Protein AF-A0A7L3CNH6-F1 (afdb_monomer_lite)

InterPro domains:
  IPR001111 TGF-beta, propeptide [PF00688] (17-75)
  IPR016319 Transforming growth factor-beta [PR01423] (3-22)
  IPR016319 Transforming growth factor-beta [PR01423] (56-68)

Organism: Pelecanoides urinatrix (NCBI:txid37079)

Secondary structure (DSSP, 8-state):
-HHHHHHHHHHHHHHH-------HHHHHHHHHHHHHHHHHHHTT-SSPPPPPPP-PPPHHHHHHHHHHHHHHHHHGGGPPPPPGGG-S---------

Foldseek 3Di:
DVVVVVVVVVVVVVVPDPDDDDPVVVVVVVVVVVVLVLVCVLAVHPDDDDDDDDDDDDPVVVVQVVVVVVVCVVCVVVDDPDDPVNSHDDDDDDDDD

Sequence (97 aa):
MELAVLLALLGAARALSTCRLLDLEAARRKRIEAVRGQILSKLRLPAPPAEPPPRPLPEEVRALYNSTRELLRQRARLRPPEDPEEYYAKELHRFPM

pLDDT: mean 87.24, std 9.86, range [65.44, 98.19]

Structure (mmCIF, N/CA/C/O backbone):
data_AF-A0A7L3CNH6-F1
#
_entry.id   AF-A0A7L3CNH6-F1
#
loop_
_atom_site.group_PDB
_atom_site.id
_atom_site.type_symbol
_atom_site.label_atom_id
_atom_site.label_alt_id
_atom_site.label_comp_id
_atom_site.label_asym_id
_atom_site.label_entity_id
_atom_site.label_seq_id
_atom_site.pdbx_PDB_ins_code
_atom_site.Cartn_x
_atom_site.Cartn_y
_atom_site.Cartn_z
_atom_site.occupancy
_atom_site.B_iso_or_equiv
_atom_site.auth_seq_id
_atom_site.auth_comp_id
_atom_site.auth_asym_id
_atom_site.auth_atom_id
_atom_site.pdbx_PDB_model_num
ATOM 1 N N . MET A 1 1 ? 49.191 9.677 -30.863 1.00 65.44 1 MET A N 1
ATOM 2 C CA . MET A 1 1 ? 49.135 8.201 -30.764 1.00 65.44 1 MET A CA 1
ATOM 3 C C . MET A 1 1 ? 48.531 7.742 -29.441 1.00 65.44 1 MET A C 1
ATOM 5 O O . MET A 1 1 ? 47.591 6.964 -29.475 1.00 65.44 1 MET A O 1
ATOM 9 N N . GLU A 1 2 ? 48.969 8.265 -28.294 1.00 75.31 2 GLU A N 1
ATOM 10 C CA . GLU A 1 2 ? 48.498 7.810 -26.969 1.00 75.31 2 GLU A CA 1
ATOM 11 C C . GLU A 1 2 ? 46.999 8.029 -26.701 1.00 75.31 2 GLU A C 1
ATOM 13 O O . GLU A 1 2 ? 46.323 7.147 -26.176 1.00 75.31 2 GLU A O 1
ATOM 18 N N . LEU A 1 3 ? 46.441 9.160 -27.147 1.00 83.88 3 LEU A N 1
ATOM 19 C CA . LEU A 1 3 ? 45.023 9.484 -26.941 1.00 83.88 3 LEU A CA 1
ATOM 20 C C . LEU A 1 3 ? 44.073 8.519 -27.678 1.00 83.88 3 LEU A C 1
ATOM 22 O O . LEU A 1 3 ? 43.006 8.175 -27.177 1.00 83.88 3 LEU A O 1
ATOM 26 N N . ALA A 1 4 ? 44.483 8.052 -28.860 1.00 84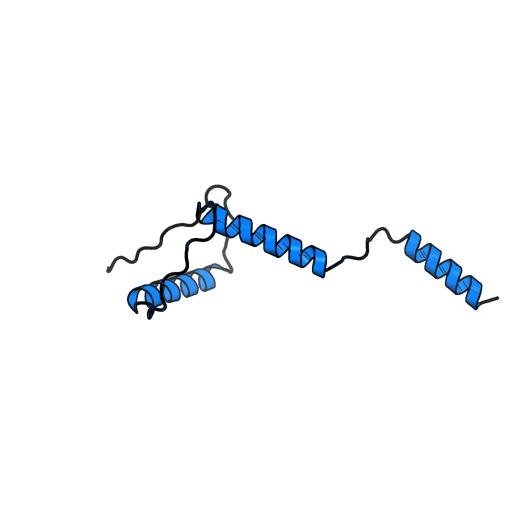.94 4 ALA A N 1
ATOM 27 C CA . ALA A 1 4 ? 43.712 7.104 -29.663 1.00 84.94 4 ALA A CA 1
ATOM 28 C C . ALA A 1 4 ? 43.707 5.701 -29.034 1.00 84.94 4 ALA A C 1
ATOM 30 O O . ALA A 1 4 ? 42.681 5.025 -29.037 1.00 84.94 4 ALA A O 1
ATOM 31 N N . VAL A 1 5 ? 44.834 5.292 -28.442 1.00 87.31 5 VAL A N 1
ATOM 32 C CA . VAL A 1 5 ? 44.957 4.019 -27.716 1.00 87.31 5 VAL A CA 1
ATOM 33 C C . VAL A 1 5 ? 44.086 4.030 -26.458 1.00 87.31 5 VAL A C 1
ATOM 35 O O . VAL A 1 5 ? 43.362 3.069 -26.207 1.00 87.31 5 VAL A O 1
ATOM 38 N N . LEU A 1 6 ? 44.076 5.139 -25.713 1.00 86.88 6 LEU A N 1
ATOM 39 C CA . LEU A 1 6 ? 43.197 5.325 -24.552 1.00 86.88 6 LEU A CA 1
ATOM 40 C C . LEU A 1 6 ? 41.709 5.233 -24.920 1.00 86.88 6 LEU A C 1
ATOM 42 O O . LEU A 1 6 ? 40.948 4.548 -24.237 1.00 86.88 6 LEU A O 1
ATOM 46 N N . LEU A 1 7 ? 41.293 5.870 -26.020 1.00 84.56 7 LEU A N 1
ATOM 47 C CA . LEU A 1 7 ? 39.913 5.792 -26.515 1.00 84.56 7 LEU A CA 1
ATOM 48 C C . LEU A 1 7 ? 39.522 4.364 -26.924 1.00 84.56 7 LEU A C 1
ATOM 50 O O . LEU A 1 7 ? 38.424 3.911 -26.595 1.00 84.56 7 LEU A O 1
ATOM 54 N N . ALA A 1 8 ? 40.422 3.637 -27.592 1.00 83.38 8 ALA A N 1
ATOM 55 C CA . ALA A 1 8 ? 40.190 2.250 -27.987 1.00 83.38 8 ALA A CA 1
ATOM 56 C C . ALA A 1 8 ? 40.049 1.317 -26.770 1.00 83.38 8 ALA A C 1
ATOM 58 O O . ALA A 1 8 ? 39.127 0.500 -26.722 1.00 83.38 8 ALA A O 1
ATOM 59 N N . LEU A 1 9 ? 40.907 1.477 -25.758 1.00 82.62 9 LEU A N 1
ATOM 60 C CA . LEU A 1 9 ? 40.847 0.705 -24.513 1.00 82.62 9 LEU A CA 1
ATOM 61 C C . LEU A 1 9 ? 39.574 0.999 -23.710 1.00 82.62 9 LEU A C 1
ATOM 63 O O . LEU A 1 9 ? 38.956 0.071 -23.191 1.00 82.62 9 LEU A O 1
ATOM 67 N N . LEU A 1 10 ? 39.133 2.260 -23.652 1.00 82.12 10 LEU A N 1
ATOM 68 C CA . LEU A 1 10 ? 37.882 2.642 -22.990 1.00 82.12 10 LEU A CA 1
ATOM 69 C C . LEU A 1 10 ? 36.658 2.029 -23.692 1.00 82.12 10 LEU A C 1
ATOM 71 O O . LEU A 1 10 ? 35.743 1.532 -23.032 1.00 82.12 10 LEU A O 1
ATOM 75 N N . GLY A 1 11 ? 36.653 2.027 -25.029 1.00 77.38 11 GLY A N 1
ATOM 76 C CA . GLY A 1 11 ? 35.621 1.373 -25.833 1.00 77.38 11 GLY A CA 1
ATOM 77 C C . GLY A 1 11 ? 35.570 -0.140 -25.604 1.00 77.38 11 GLY A C 1
ATOM 78 O O . GLY A 1 11 ? 34.491 -0.685 -25.374 1.00 77.38 11 GLY A O 1
ATOM 79 N N . ALA A 1 12 ? 36.730 -0.804 -25.585 1.00 78.50 12 ALA A N 1
ATOM 80 C CA . ALA A 1 12 ? 36.840 -2.239 -25.320 1.00 78.50 12 ALA A CA 1
ATOM 81 C C . ALA A 1 12 ? 36.403 -2.604 -23.889 1.00 78.50 12 ALA A C 1
ATOM 83 O O . ALA A 1 12 ? 35.626 -3.538 -23.702 1.00 78.50 12 ALA A O 1
ATOM 84 N N . ALA A 1 13 ? 36.821 -1.828 -22.883 1.00 75.69 13 ALA A N 1
ATOM 85 C CA . ALA A 1 13 ? 36.414 -2.017 -21.490 1.00 75.69 13 ALA A CA 1
ATOM 86 C C . ALA A 1 13 ? 34.899 -1.834 -21.298 1.00 75.69 13 ALA A C 1
ATOM 88 O O . ALA A 1 13 ? 34.262 -2.586 -20.560 1.00 75.69 13 ALA A O 1
ATOM 89 N N . ARG A 1 14 ? 34.293 -0.872 -22.004 1.00 69.69 14 ARG A N 1
ATOM 90 C CA . ARG A 1 14 ? 32.840 -0.666 -22.003 1.00 69.69 14 ARG A CA 1
ATOM 91 C C . ARG A 1 14 ? 32.088 -1.794 -22.720 1.00 69.69 14 ARG A C 1
ATOM 93 O O . ARG A 1 14 ? 30.987 -2.121 -22.295 1.00 69.69 14 ARG A O 1
ATOM 100 N N . ALA A 1 15 ? 32.668 -2.389 -23.763 1.00 67.56 15 ALA A N 1
ATOM 101 C CA . ALA A 1 15 ? 32.097 -3.536 -24.476 1.00 67.56 15 ALA A CA 1
ATOM 102 C C . ALA A 1 15 ? 32.216 -4.860 -23.695 1.00 67.56 15 ALA A C 1
ATOM 104 O O . ALA A 1 15 ? 31.356 -5.726 -23.831 1.00 67.56 15 ALA A O 1
ATOM 105 N N . LEU A 1 16 ? 33.247 -5.003 -22.853 1.00 73.25 16 LEU A N 1
ATOM 106 C CA . LEU A 1 16 ? 33.433 -6.136 -21.934 1.00 73.25 16 LEU A CA 1
ATOM 107 C C . LEU A 1 16 ? 32.602 -6.008 -20.646 1.00 73.25 16 LEU A C 1
ATOM 109 O O . LEU A 1 16 ? 32.451 -6.981 -19.908 1.00 73.25 16 LEU A O 1
ATOM 113 N N . SER A 1 17 ? 32.047 -4.824 -20.368 1.00 71.50 17 SER A N 1
ATOM 114 C CA . SER A 1 17 ? 31.128 -4.619 -19.251 1.00 71.50 17 SER A CA 1
ATOM 115 C C . SER A 1 17 ? 29.755 -5.202 -19.581 1.00 71.50 17 SER A C 1
ATOM 117 O O . SER A 1 17 ? 29.012 -4.683 -20.412 1.00 71.50 17 SER A O 1
ATOM 119 N N . THR A 1 18 ? 29.393 -6.285 -18.899 1.00 70.00 18 THR A N 1
ATOM 120 C CA . THR A 1 18 ? 28.089 -6.954 -19.033 1.00 70.00 18 THR A CA 1
ATOM 121 C C . THR A 1 18 ? 26.955 -6.211 -18.315 1.00 70.00 18 THR A C 1
ATOM 123 O O . THR A 1 18 ? 25.781 -6.538 -18.495 1.00 70.00 18 THR A O 1
ATOM 126 N N . CYS A 1 19 ? 27.276 -5.205 -17.495 1.00 71.81 19 CYS A N 1
ATOM 127 C CA . CYS A 1 19 ? 26.299 -4.419 -16.750 1.00 71.81 19 CYS A CA 1
ATOM 128 C C . CYS A 1 19 ? 25.713 -3.314 -17.637 1.00 71.81 19 CYS A C 1
ATOM 130 O O . CYS A 1 19 ? 26.369 -2.319 -17.950 1.00 71.81 19 CYS A O 1
ATOM 132 N N . ARG A 1 20 ? 24.437 -3.458 -18.010 1.00 68.12 20 ARG A N 1
ATOM 133 C CA . ARG A 1 20 ? 23.679 -2.388 -18.668 1.00 68.12 20 ARG A CA 1
ATOM 134 C C . ARG A 1 20 ? 23.603 -1.178 -17.730 1.00 68.12 20 ARG A C 1
ATOM 136 O O . ARG A 1 20 ? 23.309 -1.337 -16.548 1.00 68.12 20 ARG A O 1
ATOM 143 N N . LEU A 1 21 ? 23.824 0.025 -18.265 1.00 73.19 21 LEU A N 1
ATOM 144 C CA . LEU A 1 21 ? 23.536 1.276 -17.555 1.00 73.19 21 LEU A CA 1
ATOM 145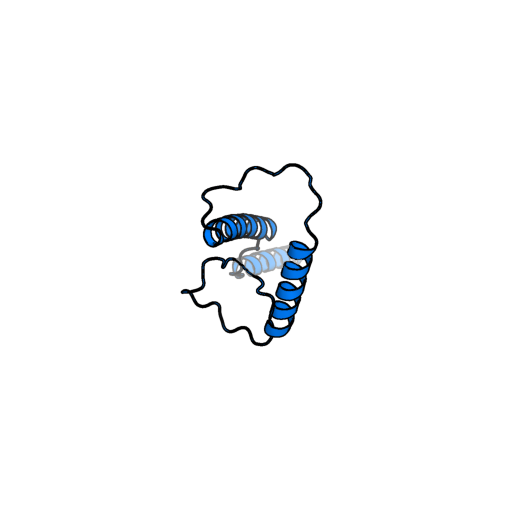 C C . LEU A 1 21 ? 22.094 1.228 -17.031 1.00 73.19 21 LEU A C 1
ATOM 147 O O . LEU A 1 21 ? 21.149 1.088 -17.812 1.00 73.19 21 LEU A O 1
ATOM 151 N N . LEU A 1 22 ? 21.944 1.287 -15.709 1.00 78.44 22 LEU A N 1
ATOM 152 C CA . LEU A 1 22 ? 20.648 1.235 -15.053 1.00 78.44 22 LEU A CA 1
ATOM 153 C C . LEU A 1 22 ? 20.009 2.621 -15.095 1.00 78.44 22 LEU A C 1
ATOM 155 O O . LEU A 1 22 ? 20.473 3.551 -14.441 1.00 78.44 22 LEU A O 1
ATOM 159 N N . ASP A 1 23 ? 18.916 2.739 -15.840 1.00 89.12 23 ASP A N 1
ATOM 160 C CA . ASP A 1 23 ? 18.055 3.912 -15.776 1.00 89.12 23 ASP A CA 1
ATOM 161 C C . ASP A 1 23 ? 17.200 3.837 -14.502 1.00 89.12 23 ASP A C 1
ATOM 163 O O . ASP A 1 23 ? 16.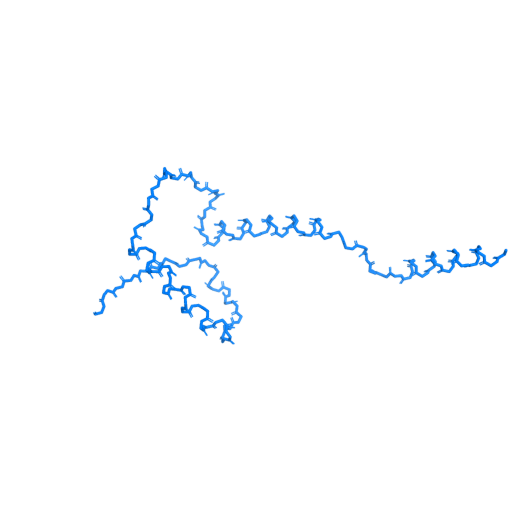184 3.133 -14.433 1.00 89.12 23 ASP A O 1
ATOM 167 N N . LEU A 1 24 ? 17.655 4.543 -13.466 1.00 92.19 24 LEU A N 1
ATOM 168 C CA . LEU A 1 24 ? 16.978 4.611 -12.174 1.00 92.19 24 LEU A CA 1
ATOM 169 C C . LEU A 1 24 ? 15.590 5.250 -12.280 1.00 92.19 24 LEU A C 1
ATOM 171 O O . LEU A 1 24 ? 14.689 4.850 -11.543 1.00 92.19 24 LEU A O 1
ATOM 175 N N . GLU A 1 25 ? 15.379 6.177 -13.214 1.00 94.19 25 GLU A N 1
ATOM 176 C CA . GLU A 1 25 ? 14.077 6.809 -13.422 1.00 94.19 25 GLU A CA 1
ATOM 177 C C . GLU A 1 25 ? 13.090 5.820 -14.047 1.00 94.19 25 GLU A C 1
ATOM 179 O O . GLU A 1 25 ? 11.956 5.682 -13.575 1.00 94.19 25 GLU A O 1
ATOM 184 N N . ALA A 1 26 ? 13.528 5.044 -15.041 1.00 92.50 26 ALA A N 1
ATOM 185 C CA . ALA A 1 26 ? 12.714 3.966 -15.597 1.00 92.50 26 ALA A CA 1
ATOM 186 C C . ALA A 1 26 ? 12.389 2.888 -14.546 1.00 92.50 26 ALA A C 1
ATOM 188 O O . ALA A 1 26 ? 11.247 2.423 -14.466 1.00 92.50 26 ALA A O 1
ATOM 189 N N . ALA A 1 27 ? 13.361 2.505 -13.713 1.00 94.44 27 ALA A N 1
ATOM 190 C CA . ALA A 1 27 ? 13.147 1.550 -12.625 1.00 94.44 27 ALA A CA 1
ATOM 191 C C . ALA A 1 27 ? 12.161 2.088 -11.574 1.00 94.44 27 ALA A C 1
ATOM 193 O O . ALA A 1 27 ? 11.248 1.373 -11.152 1.00 94.44 27 ALA A O 1
ATOM 194 N N . ARG A 1 28 ? 12.288 3.367 -11.199 1.00 96.19 28 ARG A N 1
ATOM 195 C CA . ARG A 1 28 ? 11.389 4.046 -10.260 1.00 96.19 28 ARG A CA 1
ATOM 196 C C . ARG A 1 28 ? 9.956 4.089 -10.782 1.00 96.19 28 ARG A C 1
ATOM 198 O O . ARG A 1 28 ? 9.044 3.739 -10.039 1.00 96.19 28 ARG A O 1
ATOM 205 N N . ARG A 1 29 ? 9.749 4.442 -12.055 1.00 97.44 29 ARG A N 1
ATOM 206 C CA . ARG A 1 29 ? 8.416 4.446 -12.691 1.00 97.44 29 ARG A CA 1
ATOM 207 C C . ARG A 1 29 ? 7.774 3.061 -12.668 1.00 97.44 29 ARG A C 1
ATOM 209 O O . ARG A 1 29 ? 6.635 2.926 -12.234 1.00 97.44 29 ARG A O 1
ATOM 216 N N . LYS A 1 30 ? 8.526 2.016 -13.033 1.00 97.50 30 LYS A N 1
ATOM 217 C CA . LYS A 1 30 ? 8.050 0.623 -12.942 1.00 97.50 30 LYS A CA 1
ATOM 218 C C . LYS A 1 30 ? 7.673 0.242 -11.513 1.00 97.50 30 LYS A C 1
ATOM 220 O O . LYS A 1 30 ? 6.660 -0.418 -11.301 1.00 97.50 30 LYS A O 1
ATOM 225 N N . ARG A 1 31 ? 8.461 0.677 -10.525 1.00 97.81 31 ARG A N 1
ATOM 226 C CA . ARG A 1 31 ? 8.168 0.417 -9.113 1.00 97.81 31 ARG A CA 1
ATOM 227 C C . ARG A 1 31 ? 6.899 1.130 -8.646 1.00 97.81 31 ARG A C 1
ATOM 229 O O . ARG A 1 31 ? 6.138 0.523 -7.903 1.00 97.81 31 ARG A O 1
ATOM 236 N N . ILE A 1 32 ? 6.660 2.367 -9.080 1.00 98.19 32 ILE A N 1
ATOM 237 C CA . ILE A 1 32 ? 5.434 3.116 -8.762 1.00 98.19 32 ILE A CA 1
ATOM 238 C C . ILE A 1 32 ? 4.204 2.368 -9.284 1.00 98.19 32 ILE A C 1
ATOM 240 O O . ILE A 1 32 ? 3.271 2.138 -8.518 1.00 98.19 32 ILE A O 1
ATOM 244 N N . GLU A 1 33 ? 4.223 1.917 -10.540 1.00 98.00 33 GLU A N 1
ATOM 245 C CA . GLU A 1 33 ? 3.099 1.172 -11.120 1.00 98.00 33 GLU A CA 1
ATOM 246 C C . GLU A 1 33 ? 2.888 -0.191 -10.448 1.00 98.00 33 GLU A C 1
ATOM 248 O O . GLU A 1 33 ? 1.755 -0.571 -10.153 1.00 98.00 33 GLU A O 1
ATOM 253 N N . ALA A 1 34 ? 3.971 -0.894 -10.106 1.00 97.50 34 ALA A N 1
ATOM 254 C CA . ALA A 1 34 ? 3.882 -2.142 -9.352 1.00 97.50 34 ALA A CA 1
ATOM 255 C C . ALA A 1 34 ? 3.263 -1.931 -7.959 1.00 97.50 34 ALA A C 1
ATOM 257 O O . ALA A 1 34 ? 2.377 -2.681 -7.558 1.00 97.50 34 ALA A O 1
ATOM 258 N N . VAL A 1 35 ? 3.687 -0.890 -7.231 1.00 97.69 35 VAL A N 1
ATOM 259 C CA . VAL A 1 35 ? 3.136 -0.558 -5.906 1.00 97.69 35 VAL A CA 1
ATOM 260 C C . VAL A 1 35 ? 1.676 -0.121 -6.012 1.00 97.69 35 VAL A C 1
ATOM 262 O O . VAL A 1 35 ? 0.868 -0.524 -5.180 1.00 97.69 35 VAL A O 1
ATOM 265 N N . ARG A 1 36 ? 1.305 0.640 -7.050 1.00 97.75 36 ARG A N 1
ATOM 266 C CA . ARG A 1 36 ? -0.091 1.017 -7.318 1.00 97.75 36 ARG A CA 1
ATOM 267 C C . ARG A 1 36 ? -0.976 -0.224 -7.442 1.00 97.75 36 ARG A C 1
ATOM 269 O O . ARG A 1 36 ? -1.971 -0.338 -6.728 1.00 97.75 36 ARG A O 1
ATOM 276 N N . GLY A 1 37 ? -0.581 -1.170 -8.297 1.00 97.25 37 GLY A N 1
ATOM 277 C CA . GLY A 1 37 ? -1.287 -2.440 -8.474 1.00 97.25 37 GLY A CA 1
ATOM 278 C C . GLY A 1 37 ? -1.317 -3.280 -7.196 1.00 97.25 37 GLY A C 1
ATOM 279 O O . GLY A 1 37 ? -2.355 -3.839 -6.849 1.00 97.25 37 GLY A O 1
ATOM 280 N N . GLN A 1 38 ? -0.210 -3.315 -6.452 1.00 96.50 38 GLN A N 1
ATOM 281 C CA . GLN A 1 38 ? -0.117 -4.031 -5.181 1.00 96.50 38 GLN A CA 1
ATOM 282 C C . GLN A 1 38 ? -1.096 -3.483 -4.135 1.00 96.50 38 GLN A C 1
ATOM 284 O O . GLN A 1 38 ? -1.795 -4.271 -3.505 1.00 96.50 38 GLN A O 1
ATOM 289 N N . ILE A 1 39 ? -1.181 -2.160 -3.953 1.00 97.12 39 ILE A N 1
ATOM 290 C CA . ILE A 1 39 ? -2.105 -1.543 -2.988 1.00 97.12 39 ILE A CA 1
ATOM 291 C C . ILE A 1 39 ? -3.554 -1.895 -3.342 1.00 97.12 39 ILE A C 1
ATOM 293 O O . ILE A 1 39 ? -4.289 -2.389 -2.488 1.00 97.12 39 ILE A O 1
ATOM 297 N N . LEU A 1 40 ? -3.948 -1.702 -4.604 1.00 97.88 40 LEU A N 1
ATOM 298 C CA . LEU A 1 40 ? -5.302 -2.007 -5.075 1.00 97.88 40 LEU A CA 1
ATOM 299 C C . LEU A 1 40 ? -5.645 -3.495 -4.912 1.00 97.88 40 LEU A C 1
ATOM 301 O O . LEU A 1 40 ? -6.719 -3.830 -4.418 1.00 97.88 40 LEU A O 1
ATOM 305 N N . SER A 1 41 ? -4.700 -4.384 -5.226 1.00 96.12 41 SER A N 1
ATOM 306 C CA . SER A 1 41 ? -4.883 -5.835 -5.097 1.00 96.12 41 SER A CA 1
ATOM 307 C C . SER A 1 41 ? -5.018 -6.267 -3.637 1.00 96.12 41 SER A C 1
ATOM 309 O O . SER A 1 41 ? -5.918 -7.039 -3.309 1.00 96.12 41 SER A O 1
ATOM 311 N N . LYS A 1 42 ? -4.179 -5.729 -2.737 1.00 96.25 42 LYS A N 1
ATOM 312 C CA . LYS A 1 42 ? -4.272 -5.998 -1.293 1.00 96.25 42 LYS A CA 1
ATOM 313 C C . LYS A 1 42 ? -5.610 -5.537 -0.710 1.00 96.25 42 LYS A C 1
ATOM 315 O O . LYS A 1 42 ? -6.146 -6.230 0.149 1.00 96.25 42 LYS A O 1
ATOM 320 N N . LEU A 1 43 ? -6.149 -4.412 -1.189 1.00 96.38 43 LEU A N 1
ATOM 321 C CA . LEU A 1 43 ? -7.446 -3.862 -0.773 1.00 96.38 43 LEU A CA 1
ATOM 322 C C . LEU A 1 43 ? -8.649 -4.453 -1.527 1.00 96.38 43 LEU A C 1
ATOM 324 O O . LEU A 1 43 ? -9.782 -4.120 -1.197 1.00 96.38 43 LEU A O 1
ATOM 328 N N . ARG A 1 44 ? -8.423 -5.320 -2.524 1.00 96.50 44 ARG A N 1
ATOM 329 C CA . ARG A 1 44 ? -9.465 -5.887 -3.401 1.00 96.50 44 ARG A CA 1
ATOM 330 C C . ARG A 1 44 ? -10.290 -4.820 -4.132 1.00 96.50 44 ARG A C 1
ATOM 332 O O . ARG A 1 44 ? -11.490 -4.982 -4.340 1.00 96.50 44 ARG A O 1
ATOM 339 N N . LEU A 1 45 ? -9.635 -3.736 -4.538 1.00 96.56 45 LEU A N 1
ATOM 340 C CA . LEU A 1 45 ? -10.250 -2.638 -5.276 1.00 96.56 45 LEU A CA 1
ATOM 341 C C . LEU A 1 45 ? -9.857 -2.713 -6.759 1.00 96.56 45 LEU A C 1
ATOM 343 O O . LEU A 1 45 ? -8.667 -2.794 -7.058 1.00 96.56 45 LEU A O 1
ATOM 347 N N . PRO A 1 46 ? -10.813 -2.645 -7.702 1.00 96.06 46 PRO A N 1
ATOM 348 C CA . PRO A 1 46 ? -10.498 -2.627 -9.132 1.00 96.06 46 PRO A CA 1
ATOM 349 C C . PRO A 1 46 ? -9.909 -1.282 -9.591 1.00 96.06 46 PRO A C 1
ATOM 351 O O . PRO A 1 46 ? -9.2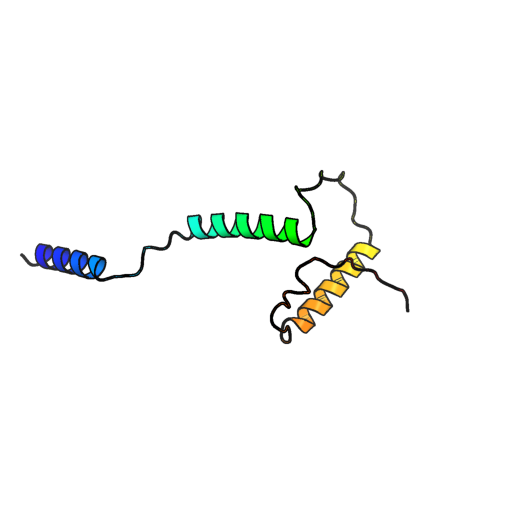00 -1.223 -10.592 1.00 96.06 46 PRO A O 1
ATOM 354 N N . ALA A 1 47 ? -10.197 -0.202 -8.863 1.00 96.19 47 ALA A N 1
ATOM 355 C CA . ALA A 1 47 ? -9.731 1.153 -9.128 1.00 96.19 47 ALA A CA 1
ATOM 356 C C . ALA A 1 47 ? -9.713 1.971 -7.820 1.00 96.19 47 ALA A C 1
ATOM 358 O O . ALA A 1 47 ? -10.346 1.560 -6.841 1.00 96.19 47 ALA A O 1
ATOM 359 N N . PRO A 1 48 ? -9.010 3.119 -7.775 1.00 95.94 48 PRO A N 1
ATOM 360 C CA . PRO A 1 48 ? -9.069 4.028 -6.635 1.00 95.94 48 PRO A CA 1
ATOM 361 C C . PRO A 1 48 ? -10.514 4.475 -6.340 1.00 95.94 48 PRO A C 1
ATOM 363 O O . PRO A 1 48 ? -11.245 4.797 -7.281 1.00 95.94 48 PRO A O 1
ATOM 366 N N . PRO A 1 49 ? -10.938 4.502 -5.064 1.00 94.81 49 PRO A N 1
ATOM 367 C CA . PRO A 1 49 ? -12.256 5.002 -4.695 1.00 94.81 49 PRO A CA 1
ATOM 368 C C . PRO A 1 49 ? -12.330 6.521 -4.897 1.00 94.81 49 PRO A C 1
ATOM 370 O O . PRO A 1 49 ? -11.306 7.206 -4.909 1.00 94.81 49 PRO A O 1
ATOM 373 N N . ALA A 1 50 ? -13.547 7.048 -5.029 1.00 95.12 50 ALA A N 1
ATOM 374 C CA . ALA A 1 50 ? -13.766 8.489 -5.086 1.00 95.12 50 ALA A CA 1
ATOM 375 C C . ALA A 1 50 ? -13.282 9.169 -3.795 1.00 95.12 50 ALA A C 1
ATOM 377 O O . ALA A 1 50 ? -13.444 8.626 -2.697 1.00 95.12 50 ALA A O 1
ATOM 378 N N . GLU A 1 51 ? -12.700 10.360 -3.926 1.00 91.12 51 GLU A N 1
ATOM 379 C CA . GLU A 1 51 ? -12.221 11.113 -2.771 1.00 91.12 51 GLU A CA 1
ATOM 380 C C . GLU A 1 51 ? -13.402 11.588 -1.910 1.00 91.12 51 GLU A C 1
ATOM 382 O O . GLU A 1 51 ? -14.331 12.219 -2.427 1.00 91.12 51 GLU A O 1
ATOM 387 N N . PRO A 1 52 ? -13.401 11.295 -0.597 1.00 88.12 52 PRO A N 1
ATOM 388 C CA . PRO A 1 52 ? -14.424 11.806 0.298 1.00 88.12 52 PRO A CA 1
ATOM 389 C C . PRO A 1 52 ? -14.243 13.316 0.526 1.00 88.12 52 PRO A C 1
ATOM 391 O O . PRO A 1 52 ? -13.131 13.836 0.404 1.00 88.12 52 PRO A O 1
ATOM 394 N N . PRO A 1 53 ? -15.310 14.036 0.919 1.00 91.38 53 PRO A N 1
ATOM 395 C CA . PRO A 1 53 ? -15.200 15.445 1.270 1.00 91.38 53 PRO A CA 1
ATOM 396 C C . PRO A 1 53 ? -14.226 15.649 2.444 1.00 91.38 53 PRO A C 1
ATOM 398 O O . PRO A 1 53 ? -14.120 14.779 3.319 1.00 91.38 53 PRO A O 1
ATOM 401 N N . PRO A 1 54 ? -13.538 16.804 2.510 1.00 92.50 54 PRO A N 1
ATOM 402 C CA . PRO A 1 54 ? -12.599 17.090 3.584 1.00 92.50 54 PRO A CA 1
ATOM 403 C C . PRO A 1 54 ? -13.325 17.090 4.931 1.00 92.50 54 PRO A C 1
ATOM 405 O O . PRO A 1 54 ? -14.201 17.913 5.193 1.00 92.50 54 PRO A O 1
ATOM 408 N N . ARG A 1 55 ? -12.951 16.150 5.801 1.00 92.19 55 ARG A N 1
ATOM 409 C CA . ARG A 1 55 ? -13.504 16.000 7.149 1.00 92.19 55 ARG A CA 1
ATOM 410 C C . ARG A 1 55 ? -12.375 15.707 8.138 1.00 92.19 55 ARG A C 1
ATOM 412 O O . ARG A 1 55 ? -11.462 14.952 7.797 1.00 92.19 55 ARG A O 1
ATOM 419 N N . PRO A 1 56 ? -12.419 16.251 9.369 1.00 92.56 56 PRO A N 1
ATOM 420 C CA . PRO A 1 56 ? -11.486 15.839 10.407 1.00 92.56 56 PRO A CA 1
ATOM 421 C C . PRO A 1 56 ? -11.619 14.337 10.689 1.00 92.56 56 PRO A C 1
ATOM 423 O O . PRO A 1 56 ? -12.721 13.812 10.851 1.00 92.56 56 PRO A O 1
ATOM 426 N N . LEU A 1 57 ? -10.475 13.653 10.759 1.00 92.75 57 LEU A N 1
ATOM 427 C CA . LEU A 1 57 ? -10.412 12.240 11.123 1.00 92.75 57 LEU A CA 1
ATOM 428 C C . LEU A 1 57 ? -10.820 12.065 12.600 1.00 92.75 57 LEU A C 1
ATOM 430 O O . LEU A 1 57 ? -10.191 12.716 13.447 1.00 92.75 57 LEU A O 1
ATOM 434 N N . PRO A 1 58 ? -11.794 11.187 12.921 1.00 95.00 58 PRO A N 1
ATOM 435 C CA . PRO A 1 58 ? -12.195 10.909 14.299 1.00 95.00 58 PRO A CA 1
ATOM 436 C C . PRO A 1 58 ? -11.017 10.477 15.178 1.00 95.00 58 PRO A C 1
ATOM 438 O O . PRO A 1 58 ? -10.095 9.793 14.720 1.00 95.00 58 PRO A O 1
ATOM 441 N N . GLU A 1 59 ? -11.052 10.859 16.455 1.00 94.50 59 GLU A N 1
ATOM 442 C CA . GLU A 1 59 ? -9.973 10.567 17.405 1.00 94.50 59 GLU A CA 1
ATOM 443 C C . GLU A 1 59 ? -9.758 9.061 17.595 1.00 94.50 59 GLU A C 1
ATOM 445 O O . GLU A 1 59 ? -8.620 8.596 17.600 1.00 94.50 59 GLU A O 1
ATOM 450 N N . GLU A 1 60 ? -10.836 8.282 17.644 1.00 92.75 60 GLU A N 1
ATOM 451 C CA . GLU A 1 60 ? -10.782 6.823 17.776 1.00 92.75 60 GLU A CA 1
ATOM 452 C C . GLU A 1 60 ? -10.024 6.160 16.618 1.00 92.75 60 GLU A C 1
ATOM 454 O O . GLU A 1 60 ? -9.156 5.312 16.840 1.00 92.75 60 GLU A O 1
ATOM 459 N N . VAL A 1 61 ? -10.280 6.604 15.380 1.00 94.00 61 VAL A N 1
ATOM 460 C CA . VAL A 1 61 ? -9.587 6.111 14.179 1.00 94.00 61 VAL A CA 1
ATOM 461 C C . VAL A 1 61 ? -8.104 6.476 14.236 1.00 94.00 61 VAL A C 1
ATOM 463 O O . VAL A 1 61 ? -7.236 5.653 13.940 1.00 94.00 61 VAL A O 1
ATOM 466 N N . ARG A 1 62 ? -7.790 7.699 14.677 1.00 94.94 62 ARG A N 1
ATOM 467 C CA . ARG A 1 62 ? -6.408 8.152 14.874 1.00 94.94 62 ARG A CA 1
ATOM 468 C C . ARG A 1 62 ? -5.686 7.319 15.936 1.00 94.94 62 ARG A C 1
ATOM 470 O O . ARG A 1 62 ? -4.533 6.941 15.728 1.00 94.94 62 ARG A O 1
ATOM 477 N N . ALA A 1 63 ? -6.345 7.020 17.052 1.00 94.50 63 ALA A N 1
ATOM 478 C CA . ALA A 1 63 ? -5.797 6.199 18.127 1.00 94.50 63 ALA A CA 1
ATOM 479 C C . ALA A 1 63 ? -5.542 4.753 17.668 1.00 94.50 63 ALA A C 1
ATOM 481 O O . ALA A 1 63 ? -4.472 4.196 17.938 1.00 94.50 63 ALA A O 1
ATOM 482 N N . LEU A 1 64 ? -6.475 4.161 16.913 1.00 95.50 64 LEU A N 1
ATOM 483 C CA . LEU A 1 64 ? -6.312 2.833 16.316 1.00 95.50 64 LEU A CA 1
ATOM 484 C C . LEU A 1 64 ? -5.133 2.788 15.333 1.00 95.50 64 LEU A C 1
ATOM 486 O O . LEU A 1 64 ? -4.283 1.898 15.410 1.00 95.50 64 LEU A O 1
ATOM 490 N N . TYR A 1 65 ? -5.021 3.781 14.452 1.00 95.88 65 TYR A N 1
ATOM 491 C CA . TYR A 1 65 ? -3.889 3.884 13.533 1.00 95.88 65 TYR A CA 1
ATOM 492 C C . TYR A 1 65 ? -2.551 4.006 14.278 1.00 95.88 65 TYR A C 1
ATOM 494 O O . TYR A 1 65 ? -1.597 3.285 13.979 1.00 95.88 65 TYR A O 1
ATOM 502 N N . ASN A 1 66 ? -2.475 4.896 15.272 1.00 95.44 66 ASN A N 1
ATOM 503 C CA . ASN A 1 66 ? -1.248 5.144 16.027 1.00 95.44 66 ASN A CA 1
ATOM 504 C C . ASN A 1 66 ? -0.785 3.910 16.811 1.00 95.44 66 ASN A C 1
ATOM 506 O O . ASN A 1 66 ? 0.400 3.579 16.760 1.00 95.44 66 ASN A O 1
ATOM 510 N N . SER A 1 67 ? -1.706 3.219 17.487 1.00 94.62 67 SER A N 1
ATOM 511 C CA . SER A 1 67 ? -1.402 1.987 18.228 1.00 94.62 67 SER A CA 1
ATOM 512 C C . SER A 1 67 ? -0.938 0.861 17.302 1.00 94.62 67 SER A C 1
ATOM 514 O O . SER A 1 67 ? 0.075 0.220 17.578 1.00 94.62 67 SER A O 1
ATOM 516 N N . THR A 1 68 ? -1.596 0.679 16.152 1.00 93.56 68 THR A N 1
ATOM 517 C CA . THR A 1 68 ? -1.188 -0.315 15.145 1.00 93.56 68 THR A CA 1
ATOM 518 C C . THR A 1 68 ? 0.198 -0.004 14.586 1.00 93.56 68 THR A C 1
ATOM 520 O O . THR A 1 68 ? 1.046 -0.889 14.476 1.00 93.56 68 THR A O 1
ATOM 523 N N . ARG A 1 69 ? 0.466 1.264 14.256 1.00 94.44 69 ARG A N 1
ATOM 524 C CA . ARG A 1 69 ? 1.772 1.694 13.747 1.00 94.44 69 ARG A CA 1
ATOM 525 C C . ARG A 1 69 ? 2.886 1.410 14.751 1.00 94.44 69 ARG A C 1
ATOM 527 O O . ARG A 1 69 ? 3.958 0.968 14.346 1.00 94.44 69 ARG A O 1
ATOM 534 N N . GLU A 1 70 ? 2.642 1.660 16.033 1.00 93.38 70 GLU A N 1
ATOM 535 C CA . GLU A 1 70 ? 3.612 1.386 17.094 1.00 93.38 70 GLU A CA 1
ATOM 536 C C . GLU A 1 70 ? 3.854 -0.120 17.267 1.00 93.38 70 GLU A C 1
ATOM 538 O O . GLU A 1 70 ? 5.000 -0.569 17.243 1.00 93.38 70 GLU A O 1
ATOM 543 N N . LEU A 1 71 ? 2.788 -0.924 17.293 1.00 90.50 71 LEU A N 1
ATOM 544 C CA . LEU A 1 71 ? 2.877 -2.385 17.353 1.00 90.50 71 LEU A CA 1
ATOM 545 C C . LEU A 1 71 ? 3.686 -2.971 16.182 1.00 90.50 71 LEU A C 1
ATOM 547 O O . LEU A 1 71 ? 4.539 -3.840 16.371 1.00 90.50 71 LEU A O 1
ATOM 551 N N . LEU A 1 72 ? 3.445 -2.484 14.961 1.00 89.06 72 LEU A N 1
ATOM 552 C CA . LEU A 1 72 ? 4.177 -2.920 13.770 1.00 89.06 72 LEU A CA 1
ATOM 553 C C . LEU A 1 72 ? 5.651 -2.508 13.815 1.00 89.06 72 LEU A C 1
ATOM 555 O O . LEU A 1 72 ? 6.507 -3.285 13.398 1.00 89.06 72 LEU A O 1
ATOM 559 N N . ARG A 1 73 ? 5.969 -1.320 14.345 1.00 90.44 73 ARG A N 1
ATOM 560 C CA . ARG A 1 73 ? 7.360 -0.878 14.535 1.00 90.44 73 ARG A CA 1
ATOM 561 C C . ARG A 1 73 ? 8.111 -1.782 15.504 1.00 90.44 73 ARG A C 1
ATOM 563 O O . ARG A 1 73 ? 9.235 -2.176 15.203 1.00 90.44 73 ARG A O 1
ATOM 570 N N . GLN A 1 74 ? 7.483 -2.154 16.617 1.00 89.56 74 GLN A N 1
ATOM 571 C CA . GLN A 1 74 ? 8.071 -3.066 17.603 1.00 89.56 74 GLN A CA 1
ATOM 572 C C . GLN A 1 74 ? 8.333 -4.454 17.001 1.00 89.56 74 GLN A C 1
ATOM 574 O O . GLN A 1 74 ? 9.376 -5.058 17.247 1.00 89.56 74 GLN A O 1
ATOM 579 N N . ARG A 1 75 ? 7.427 -4.931 16.139 1.00 85.44 75 ARG A N 1
ATOM 580 C CA . ARG A 1 75 ? 7.538 -6.234 15.463 1.00 85.44 75 ARG A CA 1
ATOM 581 C C . ARG A 1 75 ? 8.426 -6.237 14.221 1.00 85.44 75 ARG A C 1
ATOM 583 O O . ARG A 1 75 ? 8.799 -7.313 13.766 1.00 85.44 75 ARG A O 1
ATOM 590 N N . ALA A 1 76 ? 8.805 -5.079 13.680 1.00 81.38 76 ALA A N 1
ATOM 591 C CA . ALA A 1 76 ? 9.548 -4.984 12.421 1.00 81.38 76 ALA A CA 1
ATOM 592 C C . ALA A 1 76 ? 10.876 -5.761 12.433 1.00 81.38 76 ALA A C 1
ATOM 594 O O . ALA A 1 76 ? 11.285 -6.287 11.403 1.00 81.38 76 ALA A O 1
ATOM 595 N N . ARG A 1 77 ? 11.527 -5.874 13.599 1.00 75.12 77 ARG A N 1
ATOM 596 C CA . ARG A 1 77 ? 12.794 -6.610 13.766 1.00 75.12 77 ARG A CA 1
ATOM 597 C C . ARG A 1 77 ? 12.631 -8.132 13.805 1.00 75.12 77 ARG A C 1
ATOM 599 O O . ARG A 1 77 ? 13.610 -8.841 13.624 1.00 75.12 77 ARG A O 1
ATOM 606 N N . LEU A 1 78 ? 11.416 -8.617 14.056 1.00 76.62 78 LEU A N 1
ATOM 607 C CA . LEU A 1 78 ? 11.081 -10.036 14.207 1.00 76.62 78 LEU A CA 1
ATOM 608 C C . LEU A 1 78 ? 10.151 -10.521 13.092 1.00 76.62 78 LEU A C 1
ATOM 610 O O . LEU A 1 78 ? 9.589 -11.607 13.200 1.00 76.62 78 LEU A O 1
ATOM 614 N N . ARG A 1 79 ? 9.921 -9.702 12.056 1.00 68.50 79 ARG A N 1
ATOM 615 C CA . ARG A 1 79 ? 8.922 -10.015 11.039 1.00 68.50 79 ARG A CA 1
ATOM 616 C C . ARG A 1 79 ? 9.414 -11.210 10.210 1.00 68.50 79 ARG A C 1
ATOM 618 O O . ARG A 1 79 ? 10.436 -11.068 9.537 1.00 68.50 79 ARG A O 1
ATOM 625 N N . PRO A 1 80 ? 8.717 -12.361 10.239 1.00 69.50 80 PRO A N 1
ATOM 626 C CA . PRO A 1 80 ? 9.007 -13.440 9.307 1.00 69.50 80 PRO A CA 1
ATOM 627 C C . PRO A 1 80 ? 8.760 -12.961 7.864 1.00 69.50 80 PRO A C 1
ATOM 629 O O . PRO A 1 80 ? 8.079 -11.946 7.663 1.00 69.50 80 PRO A O 1
ATOM 632 N N . PRO A 1 81 ? 9.320 -13.643 6.850 1.00 73.00 81 PRO A N 1
ATOM 633 C CA . PRO A 1 81 ? 8.971 -13.377 5.456 1.00 73.00 81 PRO A CA 1
ATOM 634 C C . PRO A 1 81 ? 7.444 -13.362 5.273 1.00 73.00 81 PRO A C 1
ATOM 636 O O . PRO A 1 81 ? 6.736 -14.084 5.972 1.00 73.00 81 PRO A O 1
ATOM 639 N N . GLU A 1 82 ? 6.940 -12.497 4.380 1.00 68.62 82 GLU A N 1
ATOM 640 C CA . GLU A 1 82 ? 5.498 -12.415 4.108 1.00 68.62 82 GLU A CA 1
ATOM 641 C C . GLU A 1 82 ? 4.980 -13.789 3.678 1.00 68.62 82 GLU A C 1
ATOM 643 O O . GLU A 1 82 ?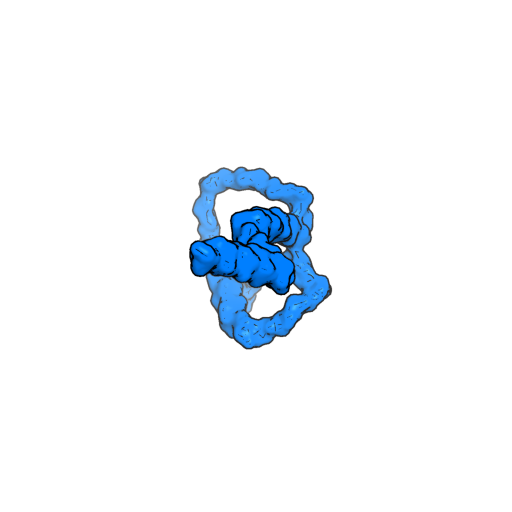 5.434 -14.343 2.676 1.00 68.62 82 GLU A O 1
ATOM 648 N N . ASP A 1 83 ? 4.037 -14.318 4.454 1.00 75.94 83 ASP A N 1
ATOM 649 C CA . ASP A 1 83 ? 3.317 -15.533 4.115 1.00 75.94 83 ASP A CA 1
ATOM 650 C C . ASP A 1 83 ? 2.432 -15.252 2.884 1.00 75.94 83 ASP A C 1
ATOM 652 O O . ASP A 1 83 ? 1.652 -14.288 2.909 1.00 75.94 83 ASP A O 1
ATOM 656 N N . PRO A 1 84 ? 2.538 -16.043 1.798 1.00 69.69 84 PRO A N 1
ATOM 657 C CA . PRO A 1 84 ? 1.657 -15.929 0.640 1.00 69.69 84 PRO A CA 1
ATOM 658 C C . PRO A 1 84 ? 0.164 -15.965 0.999 1.00 69.69 84 PRO A C 1
ATOM 660 O O . PRO A 1 84 ? -0.638 -15.325 0.315 1.00 69.69 84 PRO A O 1
ATOM 663 N N . GLU A 1 85 ? -0.211 -16.661 2.076 1.00 73.12 85 GLU A N 1
ATOM 664 C CA . GLU A 1 85 ? -1.595 -16.749 2.553 1.00 73.12 85 GLU A CA 1
ATOM 665 C C . GLU A 1 85 ? -2.099 -15.419 3.151 1.00 73.12 85 GLU A C 1
ATOM 667 O O . GLU A 1 85 ? -3.295 -15.122 3.107 1.00 73.12 85 GLU A O 1
ATOM 672 N N . GLU A 1 86 ? -1.199 -14.544 3.615 1.00 82.31 86 GLU A N 1
ATOM 673 C CA . GLU A 1 86 ? -1.512 -13.225 4.187 1.00 82.31 86 GLU A CA 1
ATOM 674 C C . GLU A 1 86 ? -1.413 -12.073 3.173 1.00 82.31 86 GLU A C 1
ATOM 676 O O . GLU A 1 86 ? -1.211 -10.908 3.535 1.00 82.31 86 GLU A O 1
ATOM 681 N N . TYR A 1 87 ? -1.555 -12.369 1.878 1.00 88.69 87 TYR A N 1
ATOM 682 C CA . TYR A 1 87 ? -1.395 -11.356 0.838 1.00 88.69 87 TYR A CA 1
ATOM 683 C C . TYR A 1 87 ? -2.364 -10.172 1.001 1.00 88.69 87 TYR A C 1
ATOM 685 O O . TYR A 1 87 ? -1.939 -9.020 0.861 1.00 88.69 87 TYR A O 1
ATOM 693 N N . TYR A 1 88 ? -3.639 -10.433 1.302 1.00 93.31 88 TYR A N 1
ATOM 694 C CA . TYR A 1 88 ? -4.682 -9.406 1.393 1.00 93.31 88 TYR A CA 1
ATOM 695 C C . TYR A 1 88 ? -4.623 -8.597 2.691 1.00 93.31 88 TYR A C 1
ATOM 697 O O . TYR A 1 88 ? -4.235 -9.090 3.749 1.00 93.31 88 TYR A O 1
ATOM 705 N N . ALA A 1 89 ? -5.049 -7.336 2.607 1.00 92.69 89 ALA A N 1
ATOM 706 C CA . ALA A 1 89 ? -5.176 -6.480 3.777 1.00 92.69 89 ALA A CA 1
ATOM 707 C C . ALA A 1 89 ? -6.259 -7.009 4.733 1.00 92.69 89 ALA A C 1
ATOM 709 O O . ALA A 1 89 ? -7.267 -7.570 4.302 1.00 92.69 89 ALA A O 1
ATOM 710 N N . LYS A 1 90 ? -6.043 -6.799 6.035 1.00 91.75 90 LYS A N 1
ATOM 711 C CA . LYS A 1 90 ? -6.983 -7.149 7.107 1.00 91.75 90 LYS A CA 1
ATOM 712 C C . LYS A 1 90 ? -7.634 -5.871 7.636 1.00 91.75 90 LYS A C 1
ATOM 714 O O . LYS A 1 90 ? -6.948 -4.862 7.810 1.00 91.75 90 LYS A O 1
ATOM 719 N N . GLU A 1 91 ? -8.935 -5.923 7.896 1.00 93.06 91 GLU A N 1
ATOM 720 C CA . GLU A 1 91 ? -9.632 -4.847 8.598 1.00 93.06 91 GLU A CA 1
ATOM 721 C C . GLU A 1 91 ? -9.249 -4.864 10.083 1.00 93.06 91 GLU A C 1
ATOM 723 O O . GLU A 1 91 ? -9.070 -5.925 10.685 1.00 93.06 91 GLU A O 1
ATOM 728 N N . LEU A 1 92 ? -9.055 -3.680 10.663 1.00 92.31 92 LEU A N 1
ATOM 729 C CA . LEU A 1 92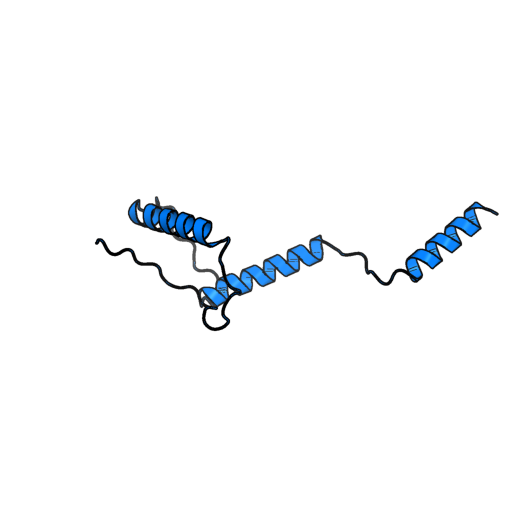 ? -8.614 -3.526 12.044 1.00 92.31 92 LEU A CA 1
ATOM 730 C C . LEU A 1 92 ? -9.775 -3.040 12.900 1.00 92.31 92 LEU A C 1
ATOM 732 O O . LEU A 1 92 ? -10.340 -1.978 12.646 1.00 92.31 92 LEU A O 1
ATOM 736 N N . HIS A 1 93 ? -10.059 -3.783 13.965 1.00 90.69 93 HIS A N 1
ATOM 737 C CA . HIS A 1 93 ? -11.049 -3.420 14.970 1.00 90.69 93 HIS A CA 1
ATOM 738 C C . HIS A 1 93 ? -10.376 -3.289 16.335 1.00 90.69 93 HIS A C 1
ATOM 740 O O . HIS A 1 93 ? -9.459 -4.043 16.667 1.00 90.69 93 HIS A O 1
ATOM 746 N N . ARG A 1 94 ? -10.841 -2.328 17.137 1.00 85.31 94 ARG A N 1
ATOM 747 C CA . ARG A 1 94 ? -10.452 -2.188 18.541 1.00 85.31 94 ARG A CA 1
ATOM 748 C C . ARG A 1 94 ? -11.630 -2.591 19.409 1.00 85.31 94 ARG A C 1
ATOM 750 O O . ARG A 1 94 ? -12.688 -1.979 19.317 1.00 85.31 94 ARG A O 1
ATOM 757 N N . PHE A 1 95 ? -11.412 -3.567 20.278 1.00 85.06 95 PHE A N 1
ATOM 758 C CA . PHE A 1 95 ? -12.373 -3.944 21.305 1.00 85.06 95 PHE A CA 1
ATOM 759 C C . PHE A 1 95 ? -11.902 -3.356 22.640 1.00 85.06 95 PHE A C 1
ATOM 761 O O . PHE A 1 95 ? -10.727 -3.535 22.980 1.00 85.06 95 PHE A O 1
ATOM 768 N N . PRO A 1 96 ? -12.743 -2.598 23.364 1.00 75.06 96 PRO A N 1
ATOM 769 C CA . PRO A 1 96 ? -12.431 -2.240 24.740 1.00 75.06 96 PRO A CA 1
ATOM 770 C C . PRO A 1 96 ? -12.352 -3.536 25.559 1.00 75.06 96 PRO A C 1
ATOM 772 O O . PRO A 1 96 ? -13.262 -4.361 25.486 1.00 75.06 96 PRO A O 1
ATOM 775 N N . MET A 1 97 ? -11.228 -3.731 26.252 1.00 65.75 97 MET A N 1
ATOM 776 C CA . MET A 1 97 ? -11.077 -4.774 27.273 1.00 65.75 97 MET A CA 1
ATOM 777 C C . MET A 1 97 ? -11.608 -4.277 28.608 1.00 65.75 97 MET A C 1
ATOM 779 O O . MET A 1 97 ? -11.448 -3.061 28.867 1.00 65.75 97 MET A O 1
#

Radius of gyration: 24.74 Å; chains: 1; bounding box: 64×34×58 Å